Protein AF-A0A443QE06-F1 (afdb_monomer_lite)

Structure (mmCIF, N/CA/C/O backbone):
data_AF-A0A443QE06-F1
#
_entry.id   AF-A0A443QE06-F1
#
loop_
_atom_site.group_PDB
_atom_site.id
_atom_site.type_symbol
_atom_site.label_atom_id
_atom_site.label_alt_id
_atom_site.label_comp_id
_atom_site.label_asym_id
_atom_site.label_entity_id
_atom_site.label_seq_id
_atom_site.pdbx_PDB_ins_code
_atom_site.Cartn_x
_atom_site.Cartn_y
_atom_site.Cartn_z
_atom_site.occupancy
_atom_site.B_iso_or_equiv
_atom_site.auth_seq_id
_atom_site.auth_comp_id
_atom_site.auth_asym_id
_atom_site.auth_atom_id
_atom_site.pdbx_PDB_model_num
ATOM 1 N N . PHE A 1 1 ? 6.748 -10.865 -19.662 1.00 74.19 1 PHE A N 1
ATOM 2 C CA . PHE A 1 1 ? 5.564 -11.197 -18.847 1.00 74.19 1 PHE A CA 1
ATOM 3 C C . PHE A 1 1 ? 5.647 -12.655 -18.430 1.00 74.19 1 PHE A C 1
ATOM 5 O O . PHE A 1 1 ? 6.028 -13.482 -19.247 1.00 74.19 1 PHE A O 1
ATOM 12 N N . THR A 1 2 ? 5.338 -12.966 -17.178 1.00 82.38 2 THR A N 1
ATOM 13 C CA . THR A 1 2 ? 5.308 -14.313 -16.609 1.00 82.38 2 THR A CA 1
ATOM 14 C C . THR A 1 2 ? 3.865 -14.709 -16.306 1.00 82.38 2 THR A C 1
ATOM 16 O O . THR A 1 2 ? 3.065 -13.896 -15.846 1.00 82.38 2 THR A O 1
ATOM 19 N N . ALA A 1 3 ? 3.501 -15.957 -16.595 1.00 84.06 3 ALA A N 1
ATOM 20 C CA . ALA A 1 3 ? 2.177 -16.480 -16.287 1.00 84.06 3 ALA A CA 1
ATOM 21 C C . ALA A 1 3 ? 2.204 -17.145 -14.904 1.00 84.06 3 ALA A C 1
ATOM 23 O O . ALA A 1 3 ? 2.885 -18.147 -14.700 1.00 84.06 3 ALA A O 1
ATOM 24 N N . VAL A 1 4 ? 1.471 -16.585 -13.943 1.00 88.06 4 VAL A N 1
ATOM 25 C CA . VAL A 1 4 ? 1.384 -17.095 -12.570 1.00 88.06 4 VAL A CA 1
ATOM 26 C C . VAL A 1 4 ? 0.042 -17.787 -12.375 1.00 88.06 4 VAL A C 1
ATOM 28 O O . VAL A 1 4 ? -1.023 -17.175 -12.514 1.00 88.06 4 VAL A O 1
ATOM 31 N N . ARG A 1 5 ? 0.075 -19.075 -12.029 1.00 88.00 5 ARG A N 1
ATOM 32 C CA . ARG A 1 5 ? -1.132 -19.862 -11.763 1.00 88.00 5 ARG A CA 1
ATOM 33 C C . ARG A 1 5 ? -1.639 -19.589 -10.343 1.00 88.00 5 ARG A C 1
ATOM 35 O O . ARG A 1 5 ? -0.912 -19.734 -9.367 1.00 88.00 5 ARG A O 1
ATOM 42 N N . LYS A 1 6 ? -2.903 -19.188 -10.223 1.00 85.75 6 LYS A N 1
ATOM 43 C CA . LYS A 1 6 ? -3.683 -19.173 -8.974 1.00 85.75 6 LYS A CA 1
ATOM 44 C C . LYS A 1 6 ? -4.677 -20.346 -9.012 1.00 85.75 6 LYS A C 1
ATOM 46 O O . LYS A 1 6 ? -4.973 -20.812 -10.112 1.00 85.75 6 LYS A O 1
ATOM 51 N N . PRO A 1 7 ? -5.239 -20.770 -7.862 1.00 84.56 7 PRO A N 1
ATOM 52 C CA . PRO A 1 7 ? -6.085 -21.965 -7.765 1.00 84.56 7 PRO A CA 1
ATOM 53 C C . PRO A 1 7 ? -7.138 -22.092 -8.877 1.00 84.56 7 PRO A C 1
ATOM 55 O O . PRO A 1 7 ? -7.263 -23.155 -9.465 1.00 84.56 7 PRO A O 1
ATOM 58 N N . ASN A 1 8 ? -7.787 -20.979 -9.255 1.00 86.62 8 ASN A N 1
ATOM 59 C CA . ASN A 1 8 ? -8.868 -20.970 -10.252 1.00 86.62 8 ASN A CA 1
ATOM 60 C C . ASN A 1 8 ? -8.631 -20.008 -11.434 1.00 86.62 8 ASN A C 1
ATOM 62 O O . ASN A 1 8 ? -9.566 -19.707 -12.170 1.00 86.62 8 ASN A O 1
ATOM 66 N N . LYS A 1 9 ? -7.427 -19.434 -11.593 1.00 87.44 9 LYS A N 1
ATOM 67 C CA . LYS A 1 9 ? -7.158 -18.469 -12.680 1.00 87.44 9 LYS A CA 1
ATOM 68 C C . LYS A 1 9 ? -5.682 -18.325 -13.018 1.00 87.44 9 LYS A C 1
ATOM 70 O O . LYS A 1 9 ? -4.832 -18.361 -12.132 1.00 87.44 9 LYS A O 1
ATOM 75 N N . LEU A 1 10 ? -5.392 -18.061 -14.286 1.00 91.25 10 LEU A N 1
ATOM 76 C CA . LEU A 1 10 ? -4.076 -17.609 -14.723 1.00 91.25 10 LEU A CA 1
ATOM 77 C C . LEU A 1 10 ? -3.977 -16.086 -14.555 1.00 91.25 10 LEU A C 1
ATOM 79 O O . LEU A 1 10 ? -4.926 -15.362 -14.859 1.00 91.25 10 LEU A O 1
ATOM 83 N N . ARG A 1 11 ? -2.850 -15.590 -14.041 1.00 89.38 11 ARG A N 1
ATOM 84 C CA . ARG A 1 11 ? -2.527 -14.159 -14.011 1.00 89.38 11 ARG A CA 1
ATOM 85 C C . ARG A 1 11 ? -1.321 -13.902 -14.895 1.00 89.38 11 ARG A C 1
ATOM 87 O O . ARG A 1 11 ? -0.319 -14.596 -14.775 1.00 89.38 11 ARG A O 1
ATOM 94 N N . ILE A 1 12 ? -1.417 -12.885 -15.738 1.00 90.31 12 ILE A N 1
ATOM 95 C CA . ILE A 1 12 ? -0.272 -12.356 -16.471 1.00 90.31 12 ILE A CA 1
ATOM 96 C C . ILE A 1 12 ? 0.407 -11.339 -15.552 1.00 90.31 12 ILE A C 1
ATOM 98 O O . ILE A 1 12 ? -0.237 -10.408 -15.071 1.00 90.31 12 ILE A O 1
ATOM 102 N N . CYS A 1 13 ? 1.689 -11.541 -15.275 1.00 90.44 13 CYS A N 1
ATOM 103 C CA . CYS A 1 13 ? 2.507 -10.673 -14.441 1.00 90.44 13 CYS A CA 1
ATOM 104 C C . CYS A 1 13 ? 3.615 -10.054 -15.295 1.00 90.44 13 CYS A C 1
ATOM 106 O O . CYS A 1 13 ? 4.274 -10.733 -16.078 1.00 90.44 13 CYS A O 1
ATOM 108 N N . LEU A 1 14 ? 3.828 -8.749 -15.177 1.00 91.12 14 LEU A N 1
ATOM 109 C CA . LEU A 1 14 ? 5.038 -8.125 -15.703 1.00 91.12 14 LEU A CA 1
ATOM 110 C C . LEU A 1 14 ? 6.198 -8.443 -14.750 1.00 91.12 14 LEU A C 1
ATOM 112 O O . LEU A 1 14 ? 5.980 -8.534 -13.546 1.00 91.12 14 LEU A O 1
ATOM 116 N N . ASP A 1 15 ? 7.410 -8.601 -15.280 1.00 91.25 15 ASP A N 1
ATOM 117 C CA . ASP A 1 15 ? 8.628 -8.529 -14.468 1.00 91.25 15 ASP A CA 1
ATOM 118 C C . ASP A 1 15 ? 9.176 -7.094 -14.559 1.00 91.25 15 ASP A C 1
ATOM 120 O O . ASP A 1 15 ? 9.761 -6.736 -15.586 1.00 91.25 15 ASP A O 1
ATOM 124 N N . PRO A 1 16 ? 8.960 -6.246 -13.536 1.00 90.62 16 PRO A N 1
ATOM 125 C CA . PRO A 1 16 ? 9.378 -4.854 -13.569 1.00 90.62 16 PRO A CA 1
ATOM 126 C C . PRO A 1 16 ? 10.824 -4.662 -13.088 1.00 90.62 16 PRO A C 1
ATOM 128 O O . PRO A 1 16 ? 11.248 -3.525 -12.915 1.00 90.62 16 PRO A O 1
ATOM 131 N N . SER A 1 17 ? 11.613 -5.720 -12.862 1.00 91.31 17 SER A N 1
ATOM 132 C CA . SER A 1 17 ? 12.931 -5.607 -12.211 1.00 91.31 17 SER A CA 1
ATOM 133 C C . SER A 1 17 ? 13.898 -4.649 -12.916 1.00 91.31 17 SER A C 1
ATOM 135 O O . SER A 1 17 ? 14.657 -3.941 -12.256 1.00 91.31 17 SER A O 1
ATOM 137 N N . ARG A 1 18 ? 13.886 -4.607 -14.256 1.00 93.56 18 ARG A N 1
ATOM 138 C CA . ARG A 1 18 ? 14.700 -3.653 -15.036 1.00 93.56 18 ARG A CA 1
ATOM 139 C C . ARG A 1 18 ? 14.104 -2.243 -15.007 1.00 93.56 18 ARG A C 1
ATOM 141 O O . ARG A 1 18 ? 14.853 -1.285 -14.868 1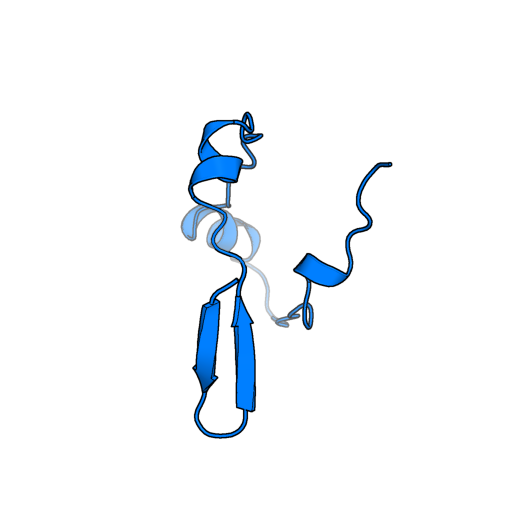.00 93.56 18 ARG A O 1
ATOM 148 N N . LEU A 1 19 ? 12.777 -2.136 -15.079 1.00 92.62 19 LEU A N 1
ATOM 149 C CA . LEU A 1 19 ? 12.043 -0.869 -15.049 1.00 92.62 19 LEU A CA 1
ATOM 150 C C . LEU A 1 19 ? 12.233 -0.144 -13.706 1.00 92.62 19 LEU A C 1
ATOM 152 O O . LEU A 1 19 ? 12.612 1.021 -13.679 1.00 92.62 19 LEU A O 1
ATOM 156 N N . ASN A 1 20 ? 12.094 -0.862 -12.592 1.00 92.50 20 ASN A N 1
ATOM 157 C CA . ASN A 1 20 ? 12.246 -0.321 -11.239 1.00 92.50 20 ASN A CA 1
ATOM 158 C C . ASN A 1 20 ? 13.661 0.198 -10.940 1.00 92.50 20 ASN A C 1
ATOM 160 O O . ASN A 1 20 ? 13.829 0.988 -10.019 1.00 92.50 20 ASN A O 1
ATOM 164 N N . LYS A 1 21 ? 14.682 -0.239 -11.691 1.00 93.81 21 LYS A N 1
ATOM 165 C CA . LYS A 1 21 ? 16.054 0.284 -11.573 1.00 93.81 21 LYS A CA 1
ATOM 166 C C . LYS A 1 21 ? 16.262 1.588 -12.342 1.00 93.81 21 LYS A C 1
ATOM 168 O O . LYS A 1 21 ? 17.171 2.336 -12.007 1.00 93.81 21 LYS A O 1
ATOM 173 N N . ALA A 1 22 ? 15.469 1.823 -13.385 1.00 94.81 22 ALA A N 1
ATOM 174 C CA . ALA A 1 22 ? 15.555 3.017 -14.220 1.00 94.81 22 ALA A CA 1
ATOM 175 C C . ALA A 1 22 ? 14.682 4.167 -13.693 1.00 94.81 22 ALA A C 1
ATOM 177 O O . ALA A 1 22 ? 14.952 5.326 -13.992 1.00 94.81 22 ALA A O 1
ATOM 178 N N . ILE A 1 23 ? 13.645 3.856 -12.909 1.00 93.12 23 ILE A N 1
ATOM 179 C CA . ILE A 1 23 ? 12.726 4.844 -12.337 1.00 93.12 23 ILE A CA 1
ATOM 180 C C . ILE A 1 23 ? 13.264 5.373 -11.003 1.00 93.12 23 ILE A C 1
ATOM 182 O O . ILE A 1 23 ? 13.632 4.606 -10.112 1.00 93.12 23 ILE A O 1
ATOM 186 N N . ILE A 1 24 ? 13.226 6.696 -10.828 1.00 90.12 24 ILE A N 1
ATOM 187 C CA . ILE A 1 24 ? 13.417 7.332 -9.521 1.00 90.12 24 ILE A CA 1
ATOM 188 C C . ILE A 1 24 ? 12.112 7.185 -8.739 1.00 90.12 24 ILE A C 1
ATOM 190 O O . ILE A 1 24 ? 11.114 7.826 -9.058 1.00 90.12 24 ILE A O 1
ATOM 194 N N . SER A 1 25 ? 12.108 6.330 -7.715 1.00 85.06 25 SER A 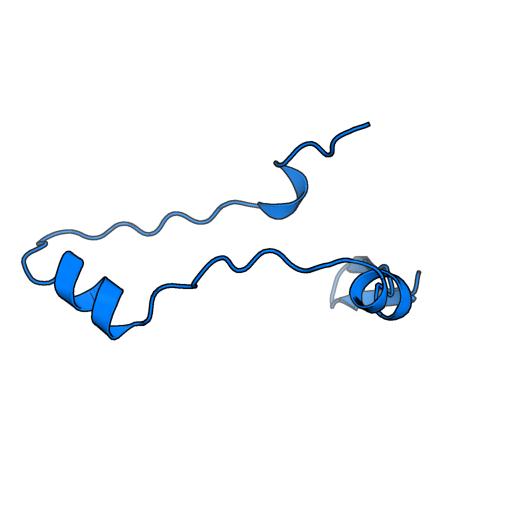N 1
ATOM 195 C CA . SER A 1 25 ? 10.912 6.122 -6.896 1.00 85.06 25 SER A CA 1
ATOM 196 C C . SER A 1 25 ? 10.622 7.363 -6.041 1.00 85.06 25 SER A C 1
ATOM 198 O O . SER A 1 25 ? 11.443 7.700 -5.178 1.00 85.06 25 SER A O 1
ATOM 200 N N . PRO A 1 26 ? 9.454 8.015 -6.194 1.00 85.56 26 PRO A N 1
ATOM 201 C CA . PRO A 1 26 ? 9.027 9.045 -5.258 1.00 85.56 26 PRO A CA 1
ATOM 202 C C . PRO A 1 26 ? 8.848 8.437 -3.860 1.00 85.56 26 PRO A C 1
ATOM 204 O O . PRO A 1 26 ? 8.429 7.286 -3.703 1.00 85.56 26 PRO A O 1
ATOM 207 N N . LYS A 1 27 ? 9.202 9.205 -2.825 1.00 87.50 27 LYS A N 1
ATOM 208 C CA . LYS A 1 27 ? 9.087 8.769 -1.429 1.00 87.50 27 LYS A CA 1
ATOM 209 C C . LYS A 1 27 ? 7.731 9.185 -0.870 1.00 87.50 27 LYS A C 1
ATOM 211 O O . LYS A 1 27 ? 7.557 10.330 -0.466 1.00 87.50 27 LYS A O 1
ATOM 216 N N . TYR A 1 28 ? 6.806 8.234 -0.795 1.00 90.94 28 TYR A N 1
ATOM 217 C CA . TYR A 1 28 ? 5.546 8.388 -0.069 1.00 90.94 28 TYR A CA 1
ATOM 218 C C . TYR A 1 28 ? 5.624 7.597 1.242 1.00 90.94 28 TYR A C 1
ATOM 220 O O . TYR A 1 28 ? 5.646 6.365 1.200 1.00 90.94 28 TYR A O 1
ATOM 228 N N . PRO A 1 29 ? 5.728 8.261 2.408 1.00 90.50 29 PRO A N 1
ATOM 229 C CA . PRO A 1 29 ? 5.850 7.559 3.676 1.00 90.50 29 PRO A CA 1
ATOM 230 C C . PRO A 1 29 ? 4.548 6.818 3.986 1.00 90.50 29 PRO A C 1
ATOM 232 O O . PRO A 1 29 ? 3.488 7.425 4.133 1.00 90.50 29 PRO A O 1
ATOM 235 N N . ILE A 1 30 ? 4.638 5.494 4.102 1.00 92.88 30 ILE A N 1
ATOM 236 C CA . ILE A 1 30 ? 3.533 4.676 4.597 1.00 92.88 30 ILE A CA 1
ATOM 237 C C . ILE A 1 30 ? 3.438 4.921 6.108 1.00 92.88 30 ILE A C 1
ATOM 239 O O . ILE A 1 30 ? 4.453 4.793 6.800 1.00 92.88 30 ILE A O 1
ATOM 243 N N . PRO A 1 31 ? 2.261 5.298 6.635 1.00 93.25 31 PRO A N 1
ATOM 244 C CA . PRO A 1 31 ? 2.112 5.574 8.055 1.00 93.25 31 PRO A CA 1
ATOM 245 C C . PRO A 1 31 ? 2.430 4.326 8.882 1.00 93.25 31 PRO A C 1
ATOM 247 O O . PRO A 1 31 ? 2.051 3.208 8.529 1.00 93.25 31 PRO A O 1
ATOM 250 N N . THR A 1 32 ? 3.116 4.518 10.007 1.00 95.19 32 THR A N 1
ATOM 251 C CA . THR A 1 32 ? 3.367 3.435 10.962 1.00 95.19 32 THR A CA 1
ATOM 252 C C . THR A 1 32 ? 2.085 3.082 11.703 1.00 95.19 32 THR A C 1
ATOM 254 O O . THR A 1 32 ? 1.201 3.926 11.877 1.00 95.19 32 THR A O 1
ATOM 257 N N . PHE A 1 33 ? 2.002 1.850 12.202 1.00 93.62 33 PHE A N 1
ATOM 258 C CA . PHE A 1 33 ? 0.855 1.396 12.985 1.00 93.62 33 PHE A CA 1
ATOM 259 C C . PHE A 1 33 ? 0.552 2.324 14.177 1.00 93.62 33 PHE A C 1
ATOM 261 O O . PHE A 1 33 ? -0.591 2.733 14.360 1.00 93.62 33 PHE A O 1
ATOM 268 N N . GLU A 1 34 ? 1.577 2.749 14.920 1.00 95.25 34 GLU A N 1
ATOM 269 C CA . GLU A 1 34 ? 1.442 3.684 16.049 1.00 95.25 34 GLU A CA 1
ATOM 270 C C . GLU A 1 34 ? 0.867 5.047 15.635 1.00 95.25 34 GLU A C 1
ATOM 272 O O . GLU A 1 34 ? 0.015 5.610 16.330 1.00 95.25 34 GLU A O 1
ATOM 277 N N . SER A 1 35 ? 1.291 5.565 14.475 1.00 94.31 35 SER A N 1
ATOM 278 C CA . SER A 1 35 ? 0.792 6.841 13.949 1.00 94.31 35 SER A CA 1
ATOM 279 C C . SER A 1 35 ? -0.690 6.769 13.574 1.00 94.31 35 SER A C 1
ATOM 281 O O . SER A 1 35 ? -1.416 7.752 13.723 1.00 94.31 35 SER A O 1
ATOM 283 N N . VAL A 1 36 ? -1.153 5.603 13.114 1.00 93.81 36 VAL A N 1
ATOM 284 C CA . VAL A 1 36 ? -2.566 5.359 12.808 1.00 93.81 36 VAL A CA 1
ATOM 285 C C . VAL A 1 36 ? -3.356 5.183 14.102 1.00 93.81 36 VAL A C 1
ATOM 287 O O . VAL A 1 36 ? -4.394 5.820 14.260 1.00 93.81 36 VAL A O 1
ATOM 290 N N . LEU A 1 37 ? -2.845 4.392 15.051 1.00 92.88 37 LEU A N 1
ATOM 291 C CA . LEU A 1 37 ? -3.513 4.108 16.324 1.00 92.88 37 LEU A CA 1
ATOM 292 C C . LEU A 1 37 ? -3.758 5.382 17.141 1.00 92.88 37 LEU A C 1
ATOM 294 O O . LEU A 1 37 ? -4.852 5.582 17.664 1.00 92.88 37 LEU A O 1
ATOM 298 N N . THR A 1 38 ? -2.773 6.283 17.180 1.00 94.19 38 THR A N 1
ATOM 299 C CA . THR A 1 38 ? -2.905 7.582 17.858 1.00 94.19 38 THR A CA 1
ATOM 300 C C . THR A 1 38 ? -4.059 8.413 17.290 1.00 94.19 38 THR A C 1
ATOM 302 O O . THR A 1 38 ? -4.766 9.074 18.044 1.00 94.19 38 THR A O 1
ATOM 305 N N . LYS A 1 39 ? -4.301 8.354 15.973 1.00 91.56 39 LYS A N 1
ATOM 306 C CA . LYS A 1 39 ? -5.358 9.140 15.311 1.00 91.56 39 LYS A CA 1
ATOM 307 C C . LYS A 1 39 ? -6.768 8.631 15.591 1.00 91.56 39 LYS A C 1
ATOM 309 O O . LYS A 1 39 ? -7.719 9.388 15.430 1.00 91.56 39 LYS A O 1
ATOM 314 N N . VAL A 1 40 ? -6.911 7.365 15.972 1.00 93.62 40 VAL A N 1
ATOM 315 C CA . VAL A 1 40 ? -8.220 6.717 16.139 1.00 93.62 40 VAL A CA 1
ATOM 316 C C . VAL A 1 40 ? -8.510 6.301 17.584 1.00 93.62 40 VAL A C 1
ATOM 318 O O . VAL A 1 40 ? -9.506 5.632 17.838 1.00 93.62 40 VAL A O 1
ATOM 321 N N . LYS A 1 41 ? -7.657 6.712 18.530 1.00 91.81 41 LYS A N 1
ATOM 322 C CA . LYS A 1 41 ? -7.686 6.309 19.943 1.00 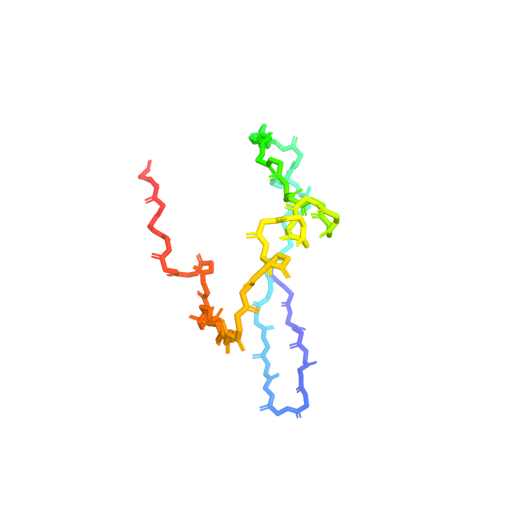91.81 41 LYS A CA 1
ATOM 323 C C . LYS A 1 41 ? -9.052 6.489 20.618 1.00 91.81 41 LYS A C 1
ATOM 325 O O . LYS A 1 41 ? -9.481 5.603 21.346 1.00 91.81 41 LYS A O 1
ATOM 330 N N . ASP A 1 42 ? -9.726 7.607 20.359 1.00 94.44 42 ASP A N 1
ATOM 331 C CA . ASP A 1 42 ? -10.994 7.957 21.016 1.00 94.44 42 ASP A CA 1
ATOM 332 C C . ASP A 1 42 ? -12.226 7.661 20.135 1.00 94.44 42 ASP A C 1
ATOM 334 O O . ASP A 1 42 ? -13.357 8.033 20.467 1.00 94.44 42 ASP A O 1
ATOM 338 N N . ALA A 1 43 ? -12.029 6.994 18.991 1.00 95.06 43 ALA A N 1
ATOM 339 C CA . ALA A 1 43 ? -13.115 6.629 18.092 1.00 95.06 43 ALA A CA 1
ATOM 340 C C . ALA A 1 43 ? -13.941 5.469 18.672 1.00 95.06 43 ALA A C 1
ATOM 342 O O . ALA A 1 43 ? -13.409 4.460 19.128 1.00 95.06 43 ALA A O 1
ATOM 343 N N . LYS A 1 44 ? -15.271 5.601 18.626 1.00 95.12 44 LYS A N 1
ATOM 344 C CA . LYS A 1 44 ? -16.210 4.582 19.134 1.00 95.12 44 LYS A CA 1
ATOM 345 C C . LYS A 1 44 ? -16.628 3.558 18.079 1.00 95.12 44 LYS A C 1
ATOM 347 O O . LYS A 1 44 ? -17.020 2.450 18.426 1.00 95.12 44 LYS A O 1
ATOM 352 N N . TYR A 1 45 ? -16.557 3.932 16.805 1.00 96.06 45 TYR A N 1
ATOM 353 C CA . TYR A 1 45 ? -16.979 3.107 15.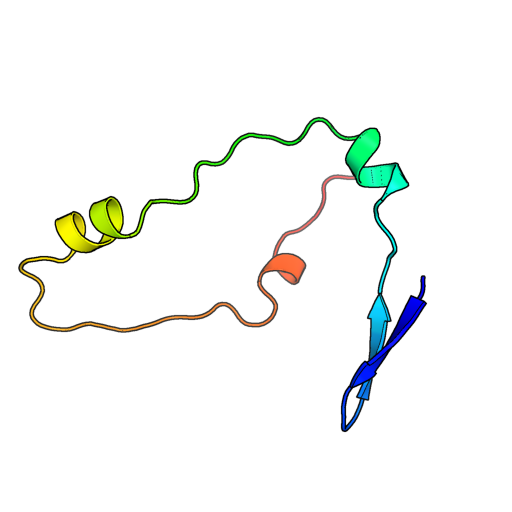679 1.00 96.06 45 TYR A CA 1
ATOM 354 C C . TYR A 1 45 ? -15.918 3.148 14.590 1.00 96.06 45 TYR A C 1
ATOM 356 O O . TYR A 1 45 ? -15.359 4.203 14.295 1.00 96.06 45 TYR A O 1
ATOM 364 N N . PHE A 1 46 ? -15.674 1.993 13.981 1.00 94.81 46 PHE A N 1
ATOM 365 C CA . PHE A 1 46 ? -14.677 1.816 12.937 1.00 94.81 46 PHE A CA 1
ATOM 366 C C . PHE A 1 46 ? -15.341 1.213 11.708 1.00 94.81 46 PHE A C 1
ATOM 368 O O . PHE A 1 46 ? -16.240 0.378 11.807 1.00 94.81 46 PHE A O 1
ATOM 375 N N . THR A 1 47 ? -14.891 1.624 10.532 1.00 95.50 47 THR A N 1
ATOM 376 C CA . THR A 1 47 ? -15.275 1.004 9.265 1.00 95.50 47 THR A CA 1
ATOM 377 C C . THR A 1 47 ? -14.026 0.860 8.421 1.00 95.50 47 THR A C 1
ATOM 379 O O . THR A 1 47 ? -13.184 1.756 8.387 1.00 95.50 47 THR A O 1
ATOM 382 N N . VAL A 1 48 ? -13.896 -0.288 7.765 1.00 94.31 48 VAL A N 1
ATOM 383 C CA . VAL A 1 48 ? -12.763 -0.597 6.898 1.00 94.31 48 VAL A CA 1
ATOM 384 C C . VAL A 1 48 ? -13.249 -0.546 5.460 1.00 94.31 48 VAL A C 1
ATOM 386 O O . VAL A 1 48 ? -14.208 -1.226 5.100 1.00 94.31 48 VAL A O 1
ATOM 389 N N . LEU A 1 49 ? -12.583 0.269 4.650 1.00 95.06 49 LEU A N 1
ATOM 390 C CA . LEU A 1 49 ? -12.828 0.383 3.219 1.00 95.06 49 LEU A CA 1
ATOM 391 C C . LEU A 1 49 ? -11.585 -0.111 2.481 1.00 95.06 49 LEU A C 1
ATOM 393 O O . LEU A 1 49 ? -10.472 0.285 2.820 1.00 95.06 49 LEU A O 1
ATOM 397 N N . ASP A 1 50 ? -11.781 -0.964 1.477 1.00 95.31 50 ASP A N 1
ATOM 398 C CA . ASP A 1 50 ? -10.714 -1.457 0.604 1.00 95.31 50 ASP A CA 1
ATOM 399 C C . ASP A 1 50 ? -11.022 -1.112 -0.855 1.00 95.31 50 ASP A C 1
ATOM 401 O O . ASP A 1 50 ? -12.149 -1.281 -1.334 1.00 95.31 50 ASP A O 1
ATOM 405 N N . LEU A 1 51 ? -10.008 -0.632 -1.577 1.00 96.12 51 LEU A N 1
ATOM 406 C CA . LEU A 1 51 ? -10.144 -0.264 -2.982 1.00 96.12 51 LEU A CA 1
ATOM 407 C C . LEU A 1 51 ? -9.895 -1.479 -3.873 1.00 96.12 51 LEU A C 1
ATOM 409 O O . LEU A 1 51 ? -8.764 -1.925 -4.096 1.00 96.12 51 LEU A O 1
ATOM 413 N N . LYS A 1 52 ? -10.971 -1.988 -4.478 1.00 93.88 52 LYS A N 1
ATOM 414 C CA . LYS A 1 52 ? -10.890 -3.125 -5.396 1.00 93.88 52 LYS A CA 1
ATOM 415 C C . LYS A 1 52 ? -10.041 -2.777 -6.620 1.00 93.88 52 LYS A C 1
ATOM 417 O O . LYS A 1 52 ? -10.430 -1.952 -7.440 1.00 93.88 52 LYS A O 1
ATOM 422 N N . LYS A 1 53 ? -8.923 -3.492 -6.792 1.00 91.38 53 LYS A N 1
ATOM 423 C CA . LYS A 1 53 ? -7.952 -3.258 -7.880 1.00 91.38 53 LYS A CA 1
ATOM 424 C C . LYS A 1 53 ? -7.427 -1.807 -7.897 1.00 91.38 53 LYS A C 1
ATOM 426 O O . LYS A 1 53 ? -7.253 -1.259 -8.978 1.00 91.38 53 LYS A O 1
ATOM 431 N N . GLY A 1 54 ? -7.158 -1.214 -6.729 1.00 93.81 54 GLY A N 1
ATOM 432 C CA . GLY A 1 54 ? -6.778 0.203 -6.596 1.00 93.81 54 GLY A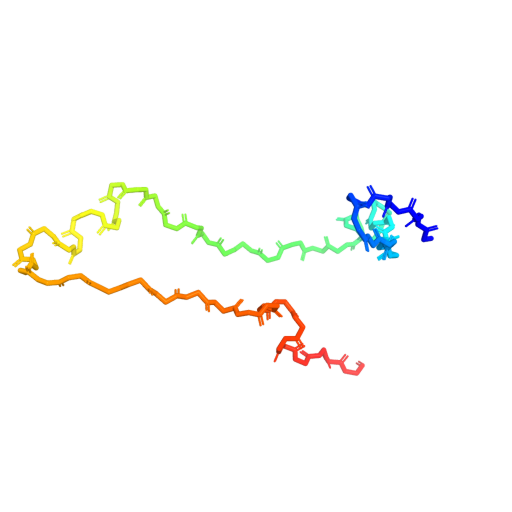 CA 1
ATOM 433 C C . GLY A 1 54 ? -5.689 0.691 -7.562 1.00 93.81 54 GLY A C 1
ATOM 434 O O . GLY A 1 54 ? -5.845 1.750 -8.152 1.00 93.81 54 GLY A O 1
ATOM 435 N N . PHE A 1 55 ? -4.651 -0.111 -7.832 1.00 91.31 55 PHE A N 1
ATOM 436 C CA . PHE A 1 55 ? -3.600 0.257 -8.797 1.00 91.31 55 PHE A CA 1
ATOM 437 C C . PHE A 1 55 ? -4.107 0.533 -10.220 1.00 91.31 55 PHE A C 1
ATOM 439 O O . PHE A 1 55 ? -3.495 1.313 -10.930 1.00 91.31 55 PHE A O 1
ATOM 446 N N . LEU A 1 56 ? -5.200 -0.109 -10.645 1.00 92.50 56 LEU A N 1
ATOM 447 C CA . LEU A 1 56 ? -5.761 0.051 -11.993 1.00 92.50 56 LEU A CA 1
ATOM 448 C C . LEU A 1 56 ? -6.749 1.217 -12.096 1.00 92.50 56 LEU A C 1
ATOM 450 O O . LEU A 1 56 ? -7.316 1.428 -13.160 1.00 92.50 56 LEU A O 1
ATOM 454 N N . GLN A 1 57 ? -7.023 1.903 -10.987 1.00 95.19 57 GLN A N 1
ATOM 455 C CA . GLN A 1 57 ? -7.928 3.051 -10.963 1.00 95.19 57 GLN A CA 1
ATOM 456 C C . GLN A 1 57 ? -7.193 4.370 -11.233 1.00 95.19 57 GLN A C 1
ATOM 458 O O . GLN A 1 57 ? -7.847 5.386 -11.429 1.00 95.19 57 GLN A O 1
ATOM 463 N N . LEU A 1 58 ? -5.857 4.359 -11.215 1.00 92.12 58 LEU A N 1
ATOM 464 C CA . LEU A 1 58 ? -5.032 5.519 -11.531 1.00 92.12 58 LEU A CA 1
ATOM 465 C C . LEU A 1 58 ? -4.685 5.509 -13.019 1.00 92.12 58 LEU A C 1
ATOM 467 O O . LEU A 1 58 ? -4.192 4.504 -13.535 1.00 92.12 58 LEU A O 1
ATOM 471 N N . GLU A 1 59 ? -4.942 6.631 -13.682 1.00 94.69 59 GLU A N 1
ATOM 472 C CA . GLU A 1 59 ? -4.506 6.872 -15.055 1.00 94.69 59 GLU A CA 1
ATOM 473 C C . GLU A 1 59 ? -3.004 7.176 -15.076 1.00 94.69 59 GLU A C 1
ATOM 475 O O . GLU A 1 59 ? -2.447 7.702 -14.109 1.00 94.69 59 GLU A O 1
ATOM 480 N N . LEU A 1 60 ? -2.341 6.770 -16.156 1.00 92.5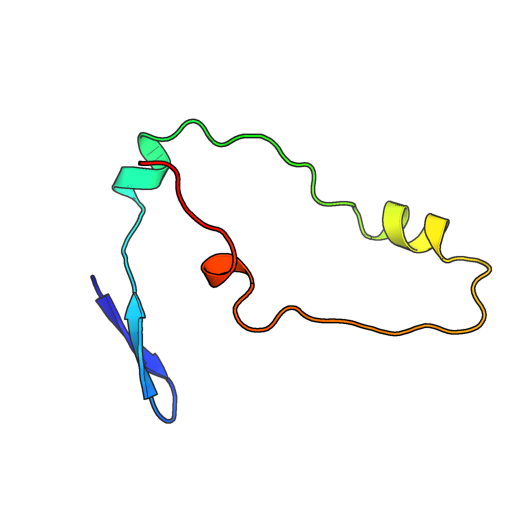0 60 LEU A N 1
ATOM 481 C CA . LEU A 1 60 ? -0.931 7.066 -16.389 1.00 92.50 60 LEU A CA 1
ATOM 482 C C . LEU A 1 60 ? -0.833 8.278 -17.312 1.00 92.50 60 LEU A C 1
ATOM 484 O O . LEU A 1 60 ? -1.661 8.424 -18.209 1.00 92.50 60 LEU A O 1
ATOM 488 N N . ASP A 1 61 ? 0.192 9.097 -17.095 1.00 90.06 61 ASP A N 1
ATOM 489 C CA . ASP A 1 61 ? 0.551 10.178 -18.013 1.00 90.06 61 ASP A CA 1
ATOM 490 C C . ASP A 1 61 ? 0.954 9.602 -19.389 1.00 90.06 61 ASP A C 1
ATOM 492 O O . ASP A 1 61 ? 1.403 8.451 -19.474 1.00 90.06 61 ASP A O 1
ATOM 496 N N . GLU A 1 62 ? 0.775 10.395 -20.454 1.00 76.25 62 GLU A N 1
ATOM 497 C CA . GLU A 1 62 ? 1.138 10.031 -21.839 1.00 76.25 62 GLU A CA 1
ATOM 498 C C . GLU A 1 62 ? 2.654 9.910 -22.074 1.00 76.25 62 GLU A C 1
ATOM 500 O O . GLU A 1 62 ? 3.428 10.744 -21.544 1.00 76.25 62 GLU A O 1
#

Secondary structure (DSSP, 8-state):
-EEEEETTEEEEE---TTHHHHS-----PPPPHHHHHHHHTT-S-------TTGGGGSPPP-

InterPro domains:
  IPR043128 Reverse transcriptase/Diguanylate cyclase domain [G3DSA:3.30.70.270] (28-55)
  IPR043502 DNA/RNA polymerase superfamily [SSF56672] (3-62)

Organism: NCBI:txid299467

pLDDT: mean 91.2, std 4.37, range [74.19, 96.12]

Sequence (62 aa):
FTAVRKPNKLRICLDPSRLNKAIISPKYPIPTFESVLTKVKDAKYFTVLDLKKGFLQLELDE

Radius of gyration: 17.9 Å; chains: 1; bounding box: 33×32×43 Å

Foldseek 3Di:
DDWDDDPPDIDDDDDCVVVVVVDDDDDDDDDDPVRVCVVCVPPPDDDDDDDDVVVVVDDDDD